Protein AF-A0A938E2X4-F1 (afdb_monomer)

Foldseek 3Di:
DDDDDDPPPDPDPPDDPPVDDQDQWQPDQDLVSLLVNQLVVLVSQQVVQFKKKKKAFPVLGWIKMWGGHPFGIKIFTAALQLCDDPCCVVNNFDPVLVVVLVVLVWDCADPVRNTGMDDDGSPDDSSSSSVSVSRSCNVCVRSVHGSVRITMDMDGCPDPPPPPRNDDDVPD

Structure (mmCIF, N/CA/C/O backbone):
data_AF-A0A938E2X4-F1
#
_entry.id   AF-A0A938E2X4-F1
#
loop_
_atom_site.group_PDB
_atom_site.id
_atom_site.type_symbol
_atom_site.label_atom_id
_atom_site.label_alt_id
_atom_site.label_comp_id
_atom_site.label_asym_id
_atom_site.label_entity_id
_atom_site.label_seq_id
_atom_site.pdbx_PDB_ins_code
_atom_site.Cartn_x
_atom_site.Cartn_y
_atom_site.Cartn_z
_atom_site.occupancy
_atom_site.B_iso_or_equiv
_atom_site.auth_seq_id
_atom_site.auth_comp_id
_atom_site.auth_asym_id
_atom_site.auth_atom_id
_atom_site.pdbx_PDB_model_num
ATOM 1 N N . MET A 1 1 ? -35.282 27.802 1.258 1.00 35.72 1 MET A N 1
ATOM 2 C CA . MET A 1 1 ? -35.746 26.692 0.404 1.00 35.72 1 MET A CA 1
ATOM 3 C C . MET A 1 1 ? -34.611 26.399 -0.555 1.00 35.72 1 MET A C 1
ATOM 5 O O . MET A 1 1 ? -34.224 27.346 -1.226 1.00 35.72 1 MET A O 1
ATOM 9 N N . SER A 1 2 ? -34.120 25.150 -0.527 1.00 33.16 2 SER A N 1
ATOM 10 C CA . SER A 1 2 ? -33.208 24.493 -1.493 1.00 33.16 2 SER A CA 1
ATOM 11 C C . SER A 1 2 ? -31.782 25.070 -1.567 1.00 33.16 2 SER A C 1
ATOM 13 O O . SER A 1 2 ? -31.631 26.272 -1.715 1.00 33.16 2 SER A O 1
ATOM 15 N N . ASP A 1 3 ? -30.668 24.345 -1.456 1.00 29.25 3 ASP A N 1
ATOM 16 C CA . ASP A 1 3 ? -30.334 22.919 -1.304 1.00 29.25 3 ASP A CA 1
ATOM 17 C C . ASP A 1 3 ? -28.928 22.841 -0.650 1.00 29.25 3 ASP A C 1
ATOM 19 O O . ASP A 1 3 ? -28.093 23.701 -0.950 1.00 29.25 3 ASP A O 1
ATOM 23 N N . PRO A 1 4 ? -28.625 21.859 0.220 1.00 41.84 4 PRO A N 1
ATOM 24 C CA . PRO A 1 4 ? -27.273 21.543 0.678 1.00 41.84 4 PRO A CA 1
ATOM 25 C C . PRO A 1 4 ? -26.740 20.294 -0.050 1.00 41.84 4 PRO A C 1
ATOM 27 O O . PRO A 1 4 ? -27.405 19.265 -0.067 1.00 41.84 4 PRO A O 1
ATOM 30 N N . GLY A 1 5 ? -25.528 20.343 -0.606 1.00 29.92 5 GLY A N 1
ATOM 31 C CA . GLY A 1 5 ? -24.852 19.135 -1.099 1.00 29.92 5 GLY A CA 1
ATOM 32 C C . GLY A 1 5 ? -24.126 19.331 -2.420 1.00 29.92 5 GLY A C 1
ATOM 33 O O . GLY A 1 5 ? -24.710 19.205 -3.488 1.00 29.92 5 GLY A O 1
ATOM 34 N N . GLY A 1 6 ? -22.826 19.593 -2.329 1.00 25.09 6 GLY A N 1
ATOM 35 C CA . GLY A 1 6 ? -21.878 19.390 -3.418 1.00 25.09 6 GLY A CA 1
ATOM 36 C C . GLY A 1 6 ? -20.801 18.429 -2.938 1.00 25.09 6 GLY A C 1
ATOM 37 O O . GLY A 1 6 ? -19.677 18.849 -2.696 1.00 25.09 6 GLY A O 1
ATOM 38 N N . MET A 1 7 ? -21.174 17.164 -2.716 1.00 28.56 7 MET A N 1
ATOM 39 C CA . MET A 1 7 ? -20.210 16.066 -2.688 1.00 28.56 7 MET A CA 1
ATOM 40 C C . MET A 1 7 ? -19.577 15.998 -4.076 1.00 28.56 7 MET A C 1
ATOM 42 O O . MET A 1 7 ? -20.284 15.786 -5.061 1.00 28.56 7 MET A O 1
ATOM 46 N N . LEU A 1 8 ? -18.259 16.145 -4.162 1.00 30.14 8 LEU A N 1
ATOM 47 C CA . LEU A 1 8 ? -17.512 15.649 -5.312 1.00 30.14 8 LEU A CA 1
ATOM 48 C C . LEU A 1 8 ? -17.382 14.128 -5.167 1.00 30.14 8 LEU A C 1
ATOM 50 O O . LEU A 1 8 ? -16.334 13.595 -4.831 1.00 30.14 8 LEU A O 1
ATOM 54 N N . THR A 1 9 ? -18.493 13.433 -5.397 1.00 36.03 9 THR A N 1
ATOM 55 C CA . THR A 1 9 ? -18.491 12.074 -5.936 1.00 36.03 9 THR A CA 1
ATOM 56 C C . THR A 1 9 ? -18.071 12.173 -7.397 1.00 36.03 9 THR A C 1
ATOM 58 O O . THR A 1 9 ? -18.764 12.836 -8.170 1.00 36.03 9 THR A O 1
ATOM 61 N N . GLY A 1 10 ? -16.978 11.521 -7.792 1.00 33.06 10 GLY A N 1
ATOM 62 C CA . GLY A 1 10 ? -16.695 11.319 -9.214 1.00 33.06 10 GLY A CA 1
ATOM 63 C C . GLY A 1 10 ? -15.244 11.495 -9.630 1.00 33.06 10 GLY A C 1
ATOM 64 O O . GLY A 1 10 ? -14.949 12.335 -10.472 1.00 33.06 10 GLY A O 1
ATOM 65 N N . MET A 1 11 ? -14.362 10.631 -9.139 1.00 32.00 11 MET A N 1
ATOM 66 C CA . MET A 1 11 ? -13.376 10.030 -10.034 1.00 32.00 11 MET A CA 1
ATOM 67 C C . MET A 1 11 ? -13.837 8.585 -10.209 1.00 32.00 11 MET A C 1
ATOM 69 O O . MET A 1 11 ? -13.447 7.677 -9.484 1.00 32.00 11 MET A O 1
ATOM 73 N N . GLY A 1 12 ? -14.857 8.429 -11.054 1.00 30.23 12 GLY A N 1
ATOM 74 C CA . GLY A 1 12 ? -15.460 7.136 -11.318 1.00 30.23 12 GLY A CA 1
ATOM 75 C C . GLY A 1 12 ? -14.438 6.246 -12.003 1.00 30.23 12 GLY A C 1
ATOM 76 O O . GLY A 1 12 ? -14.048 6.518 -13.134 1.00 30.23 12 GLY A O 1
ATOM 77 N N . CYS A 1 13 ? -14.061 5.156 -11.339 1.00 36.25 13 CYS A N 1
ATOM 78 C CA . CYS A 1 13 ? -13.645 3.935 -12.018 1.00 36.25 13 CYS A CA 1
ATOM 79 C C . CYS A 1 13 ? -14.889 3.365 -12.718 1.00 36.25 13 CYS A C 1
ATOM 81 O O . CYS A 1 13 ? -15.483 2.393 -12.265 1.00 36.25 13 CYS A O 1
ATOM 83 N N . THR A 1 14 ? -15.386 4.052 -13.742 1.00 35.50 14 THR A N 1
ATOM 84 C CA . THR A 1 14 ? -16.514 3.587 -14.547 1.00 35.50 14 THR A CA 1
ATOM 85 C C . THR A 1 14 ? -15.970 3.237 -15.919 1.00 35.50 14 THR A C 1
ATOM 87 O O . THR A 1 14 ? -15.563 4.128 -16.659 1.00 35.50 14 THR A O 1
ATOM 90 N N . ASP A 1 15 ? -15.977 1.937 -16.205 1.00 35.97 15 ASP A N 1
ATOM 91 C CA . ASP A 1 15 ? -15.778 1.314 -17.518 1.00 35.97 15 ASP A CA 1
ATOM 92 C C . ASP A 1 15 ? -14.349 1.293 -18.082 1.00 35.97 15 ASP A C 1
ATOM 94 O O . ASP A 1 15 ? -14.105 1.719 -19.208 1.00 35.97 15 ASP A O 1
ATOM 98 N N . PHE A 1 16 ? -13.416 0.687 -17.343 1.00 41.75 16 PHE A N 1
ATOM 99 C CA . PHE A 1 16 ? -12.222 0.100 -17.957 1.00 41.75 16 PHE A CA 1
ATOM 100 C C . PHE A 1 16 ? -12.228 -1.405 -17.698 1.00 41.75 16 PHE A C 1
ATOM 102 O O . PHE A 1 16 ? -12.001 -1.840 -16.570 1.00 41.75 16 PHE A O 1
ATOM 109 N N . ASP A 1 17 ? -12.543 -2.178 -18.744 1.00 40.59 17 ASP A N 1
ATOM 110 C CA . ASP A 1 17 ? -12.446 -3.641 -18.775 1.00 40.59 17 ASP A CA 1
ATOM 111 C C . ASP A 1 17 ? -11.001 -4.050 -18.455 1.00 40.59 17 ASP A C 1
ATOM 113 O O . ASP A 1 17 ? -10.135 -4.128 -19.325 1.00 40.59 17 ASP A O 1
ATOM 117 N N . CYS A 1 18 ? -10.721 -4.271 -17.175 1.00 44.19 18 CYS A N 1
ATOM 118 C CA . CYS A 1 18 ? -9.555 -5.023 -16.764 1.00 44.19 18 CYS A CA 1
ATOM 119 C C . CYS A 1 18 ? -9.933 -6.495 -16.956 1.00 44.19 18 CYS A C 1
ATOM 121 O O . CYS A 1 18 ? -10.737 -7.027 -16.194 1.00 44.19 18 CYS A O 1
ATOM 123 N N . ASP A 1 19 ? -9.363 -7.161 -17.964 1.00 50.78 19 ASP A N 1
ATOM 124 C CA . ASP A 1 19 ? -9.574 -8.599 -18.223 1.00 50.78 19 ASP A CA 1
ATOM 125 C C . ASP A 1 19 ? -9.050 -9.500 -17.076 1.00 50.78 19 ASP A C 1
ATOM 127 O O . ASP A 1 19 ? -9.117 -10.731 -17.139 1.00 50.78 19 ASP A O 1
ATOM 131 N N . ILE A 1 20 ? -8.514 -8.902 -16.008 1.00 52.78 20 ILE A N 1
ATOM 132 C CA . ILE A 1 20 ? -8.132 -9.593 -14.785 1.00 52.78 20 ILE A CA 1
ATOM 133 C C . ILE A 1 20 ? -9.323 -9.632 -13.827 1.00 52.78 20 ILE A C 1
ATOM 135 O O . ILE A 1 20 ? -9.732 -8.617 -13.264 1.00 52.78 20 ILE A O 1
ATOM 139 N N . GLU A 1 21 ? -9.812 -10.838 -13.546 1.00 57.53 21 GLU A N 1
ATOM 140 C CA . GLU A 1 21 ? -10.745 -11.072 -12.446 1.00 57.53 21 GLU A CA 1
ATOM 141 C C . GLU A 1 21 ? -10.044 -10.808 -11.099 1.00 57.53 21 GLU A C 1
ATOM 143 O O . GLU A 1 21 ? -9.368 -11.673 -10.531 1.00 57.53 21 GLU A O 1
ATOM 148 N N . PHE A 1 22 ? -10.190 -9.593 -10.571 1.00 60.72 22 PHE A N 1
ATOM 149 C CA . PHE A 1 22 ? -9.914 -9.312 -9.167 1.00 60.72 22 PHE A CA 1
ATOM 150 C C . PHE A 1 22 ? -11.167 -9.604 -8.336 1.00 60.72 22 PHE A C 1
ATOM 152 O O . PHE A 1 22 ? -12.276 -9.278 -8.765 1.00 60.72 22 PHE A O 1
ATOM 159 N N . PRO A 1 23 ? -11.031 -10.187 -7.131 1.00 60.09 23 PRO A N 1
ATOM 160 C CA . PRO A 1 23 ? -12.128 -10.133 -6.181 1.00 60.09 23 PRO A CA 1
ATOM 161 C C . PRO A 1 23 ? -12.469 -8.649 -5.947 1.00 60.09 23 PRO A C 1
ATOM 163 O O . PRO A 1 23 ? -11.555 -7.855 -5.721 1.00 60.09 23 PRO A O 1
ATOM 166 N N . PRO A 1 24 ? -13.752 -8.260 -6.014 1.00 58.97 24 PRO A N 1
ATOM 167 C CA . PRO A 1 24 ? -14.160 -6.854 -5.989 1.00 58.97 24 PRO A CA 1
ATOM 168 C C . PRO A 1 24 ? -13.935 -6.181 -4.627 1.00 58.97 24 PRO A C 1
ATOM 170 O O . PRO A 1 24 ? -14.240 -5.004 -4.466 1.00 58.97 24 PRO A O 1
ATOM 173 N N . THR A 1 25 ? -13.496 -6.932 -3.612 1.00 75.69 25 THR A N 1
ATOM 174 C CA . THR A 1 25 ? -13.373 -6.467 -2.228 1.00 75.69 25 THR A CA 1
ATOM 175 C C . THR A 1 25 ? -12.389 -7.355 -1.470 1.00 75.69 25 THR A C 1
ATOM 177 O O . THR A 1 25 ? -12.305 -8.557 -1.743 1.00 75.69 25 THR A O 1
ATOM 180 N N . LEU A 1 26 ? -11.673 -6.778 -0.503 1.00 87.88 26 LEU A N 1
ATOM 181 C CA . LEU A 1 26 ? -10.928 -7.552 0.488 1.00 87.88 26 LEU A CA 1
ATOM 182 C C . LEU A 1 26 ? -11.920 -8.240 1.429 1.00 87.88 26 LEU A C 1
ATOM 184 O O . LEU A 1 26 ? -12.903 -7.643 1.863 1.00 87.88 26 LEU A O 1
ATOM 188 N N . THR A 1 27 ? -11.677 -9.509 1.74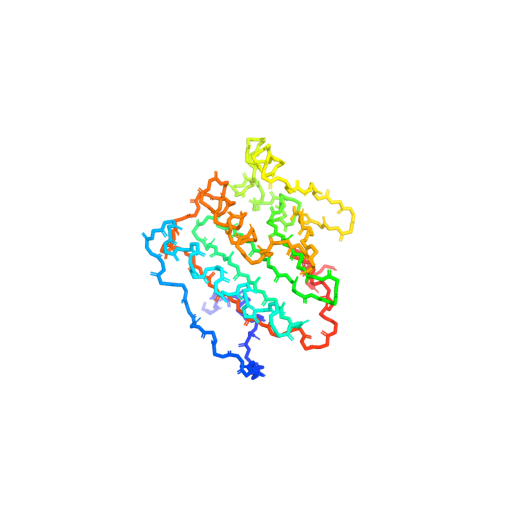1 1.00 92.06 27 THR A N 1
ATOM 189 C CA . THR A 1 27 ? -12.517 -10.286 2.673 1.00 92.06 27 THR A CA 1
ATOM 190 C C . THR A 1 27 ? -11.789 -10.642 3.962 1.00 92.06 27 THR A C 1
ATOM 192 O O . THR A 1 27 ? -12.340 -11.300 4.850 1.00 92.06 27 THR A O 1
ATOM 195 N N . ALA A 1 28 ? -10.540 -10.201 4.076 1.00 91.94 28 ALA A N 1
ATOM 196 C CA . ALA A 1 28 ? -9.673 -10.512 5.184 1.00 91.94 28 ALA A CA 1
ATOM 197 C C . ALA A 1 28 ? -10.211 -9.971 6.513 1.00 91.94 28 ALA A C 1
ATOM 199 O O . ALA A 1 28 ? -10.391 -8.775 6.709 1.00 91.94 28 ALA A O 1
ATOM 200 N N . THR A 1 29 ? -10.353 -10.862 7.493 1.00 93.56 29 THR A N 1
ATOM 201 C CA . THR A 1 29 ? -10.672 -10.499 8.885 1.00 93.56 29 THR A CA 1
ATOM 202 C C . THR A 1 29 ? -9.487 -10.709 9.829 1.00 93.56 29 THR A C 1
ATOM 204 O O . THR A 1 29 ? -9.637 -10.669 11.048 1.00 93.56 29 THR A O 1
ATOM 207 N N . SER A 1 30 ? -8.304 -11.022 9.292 1.00 95.06 30 SER A N 1
ATOM 208 C CA . SER A 1 30 ? -7.089 -11.263 10.072 1.00 95.06 30 SER A CA 1
ATOM 209 C C . SER A 1 30 ? -5.841 -10.809 9.311 1.00 95.06 30 SER A C 1
ATOM 211 O O . SER A 1 30 ? -5.869 -10.789 8.079 1.00 95.06 30 SER A O 1
ATOM 213 N N . PRO A 1 31 ? -4.724 -10.518 10.006 1.00 95.56 31 PRO A N 1
ATOM 214 C CA . PRO A 1 31 ? -3.478 -10.121 9.349 1.00 95.56 31 PRO A CA 1
ATOM 215 C C . PRO A 1 31 ? -2.950 -11.150 8.340 1.00 95.56 31 PRO A C 1
ATOM 217 O O . PRO A 1 31 ? -2.448 -10.773 7.287 1.00 95.56 31 PRO A O 1
ATOM 220 N N . LEU A 1 32 ? -3.082 -12.449 8.640 1.00 96.19 32 LEU A N 1
ATOM 221 C CA . LEU A 1 32 ? -2.622 -13.511 7.741 1.00 96.19 32 LEU A CA 1
ATOM 222 C C . LEU A 1 32 ? -3.491 -13.601 6.480 1.00 96.19 32 LEU A C 1
ATOM 224 O O . LEU A 1 32 ? -2.950 -13.686 5.384 1.00 96.19 32 LEU A O 1
ATOM 228 N N . ALA A 1 33 ? -4.817 -13.529 6.629 1.00 95.88 33 ALA A N 1
ATOM 229 C CA . ALA A 1 33 ? -5.724 -13.508 5.481 1.00 95.88 33 ALA A CA 1
ATOM 230 C C . ALA A 1 33 ? -5.473 -12.274 4.599 1.00 95.88 33 ALA A C 1
ATOM 232 O O . ALA A 1 33 ? -5.416 -12.391 3.379 1.00 95.88 33 ALA A O 1
ATOM 233 N N . LEU A 1 34 ? -5.233 -11.110 5.216 1.00 96.62 34 LEU A N 1
ATOM 234 C CA . LEU A 1 34 ? -4.923 -9.879 4.489 1.00 96.62 34 LEU A CA 1
ATOM 235 C C . LEU A 1 34 ? -3.612 -10.013 3.710 1.00 96.62 34 LEU A C 1
ATOM 237 O O . LEU A 1 34 ? -3.537 -9.614 2.553 1.00 96.62 34 LEU A O 1
ATOM 241 N N . PHE A 1 35 ? -2.591 -10.619 4.317 1.00 97.31 35 PHE A N 1
ATOM 242 C CA . PHE A 1 35 ? -1.337 -10.920 3.631 1.00 97.31 35 PHE A CA 1
ATOM 243 C C . PHE A 1 35 ? -1.546 -11.823 2.411 1.00 97.31 35 PHE A C 1
ATOM 245 O O . PHE A 1 35 ? -1.003 -11.539 1.345 1.00 97.31 35 PHE A O 1
ATOM 252 N N . GLU A 1 36 ? -2.327 -12.897 2.540 1.00 96.56 36 GLU A N 1
ATOM 253 C CA . GLU A 1 36 ? -2.595 -13.818 1.432 1.00 96.56 36 GLU A CA 1
ATOM 254 C C . GLU A 1 36 ? -3.365 -13.142 0.290 1.00 96.56 36 GLU A C 1
ATOM 256 O O . GLU A 1 36 ? -2.993 -13.310 -0.875 1.00 96.56 36 GLU A O 1
ATOM 261 N N . GLU A 1 37 ? -4.382 -12.338 0.615 1.00 95.88 37 GLU A N 1
ATOM 262 C CA . GLU A 1 37 ? -5.162 -11.581 -0.366 1.00 95.88 37 GLU A CA 1
ATOM 263 C C . GLU A 1 37 ? -4.306 -10.529 -1.083 1.00 95.88 37 GLU A C 1
ATOM 265 O O . GLU A 1 37 ? -4.256 -10.525 -2.317 1.00 95.88 37 GLU A O 1
ATOM 270 N N . LEU A 1 38 ? -3.570 -9.691 -0.341 1.00 95.75 38 LEU A N 1
ATOM 271 C CA . LEU A 1 38 ? -2.712 -8.655 -0.926 1.00 95.75 38 LEU A CA 1
ATOM 272 C C . LEU A 1 38 ? -1.558 -9.249 -1.731 1.00 95.75 38 LEU A C 1
ATOM 274 O O . LEU A 1 38 ? -1.227 -8.725 -2.791 1.00 95.75 38 LEU A O 1
ATOM 278 N N . ARG A 1 39 ? -0.984 -10.379 -1.301 1.00 95.94 39 ARG A N 1
ATOM 279 C CA . ARG A 1 39 ? -0.002 -11.108 -2.114 1.00 95.94 39 ARG A CA 1
ATOM 280 C C . ARG A 1 39 ? -0.609 -11.523 -3.449 1.00 95.94 39 ARG A C 1
ATOM 282 O O . ARG A 1 39 ? 0.014 -11.292 -4.479 1.00 95.94 39 ARG A O 1
ATOM 289 N N . GLY A 1 40 ? -1.822 -12.075 -3.444 1.00 92.88 40 GLY A N 1
ATOM 290 C CA . GLY A 1 40 ? -2.525 -12.448 -4.671 1.00 92.88 40 GLY A CA 1
ATOM 291 C C . GLY A 1 40 ? -2.833 -11.252 -5.580 1.00 92.88 40 GLY A C 1
ATOM 292 O O . GLY A 1 40 ? -2.730 -11.376 -6.798 1.00 92.88 40 GLY A O 1
ATOM 293 N N . VAL A 1 41 ? -3.181 -10.093 -5.010 1.00 92.31 41 VAL A N 1
ATOM 294 C CA . VAL A 1 41 ? -3.364 -8.842 -5.770 1.00 92.31 41 VAL A CA 1
ATOM 295 C C . VAL A 1 41 ? -2.059 -8.435 -6.445 1.00 92.31 41 VAL A C 1
ATOM 297 O O . VAL A 1 41 ? -2.036 -8.266 -7.661 1.00 92.31 41 VAL A O 1
ATOM 300 N N . VAL A 1 42 ? -0.964 -8.355 -5.685 1.00 92.50 42 VAL A N 1
ATOM 301 C CA . VAL A 1 42 ? 0.339 -7.953 -6.225 1.00 92.50 42 VAL A CA 1
ATOM 302 C C . VAL A 1 42 ? 0.837 -8.940 -7.284 1.00 92.50 42 VAL A C 1
ATOM 304 O O . VAL A 1 42 ? 1.333 -8.508 -8.319 1.00 92.50 42 VAL A O 1
ATOM 307 N N . GLU A 1 43 ? 0.676 -10.252 -7.075 1.00 91.69 43 GLU A N 1
ATOM 308 C CA . GLU A 1 43 ? 1.031 -11.280 -8.068 1.00 91.69 43 GLU A CA 1
ATOM 309 C C . GLU A 1 43 ? 0.292 -11.067 -9.396 1.00 91.69 43 GLU A C 1
ATOM 311 O O . GLU A 1 43 ? 0.911 -11.154 -10.456 1.00 91.69 43 GLU A O 1
ATOM 316 N N . ARG A 1 44 ? -1.008 -10.748 -9.352 1.00 88.88 44 ARG A N 1
ATOM 317 C CA . ARG A 1 44 ? -1.802 -10.470 -10.558 1.00 88.88 44 ARG A CA 1
ATOM 318 C C . ARG A 1 44 ? -1.388 -9.170 -11.243 1.00 88.88 44 ARG A C 1
ATOM 320 O O . ARG A 1 44 ? -1.223 -9.177 -12.458 1.00 88.88 44 ARG A O 1
ATOM 327 N N . CYS A 1 45 ? -1.173 -8.090 -10.489 1.00 88.81 45 CYS A N 1
ATOM 328 C CA . CYS A 1 45 ? -0.726 -6.819 -11.066 1.00 88.81 45 CYS A CA 1
ATOM 329 C C . CYS A 1 45 ? 0.653 -6.959 -11.730 1.00 88.81 45 CYS A C 1
ATOM 331 O O . CYS A 1 45 ? 0.838 -6.503 -12.854 1.00 88.81 45 CYS A O 1
ATOM 333 N N . LEU A 1 46 ? 1.598 -7.644 -11.074 1.00 88.00 46 LEU A N 1
ATOM 334 C CA . LEU A 1 46 ? 2.925 -7.920 -11.636 1.00 88.00 46 LEU A CA 1
ATOM 335 C C . LEU A 1 46 ? 2.855 -8.792 -12.893 1.00 88.00 46 LEU A C 1
ATOM 337 O O . LEU A 1 46 ? 3.595 -8.556 -13.840 1.00 88.00 46 LEU A O 1
ATOM 341 N N . ALA A 1 47 ? 1.974 -9.796 -12.915 1.00 87.00 47 ALA A N 1
ATOM 342 C CA . ALA A 1 47 ? 1.794 -10.650 -14.086 1.00 87.00 47 ALA A CA 1
ATOM 343 C C . ALA A 1 47 ? 1.182 -9.900 -15.282 1.00 87.00 47 ALA A C 1
ATOM 345 O O . ALA A 1 47 ? 1.419 -10.293 -16.423 1.00 87.00 47 ALA A O 1
ATOM 346 N N . HIS A 1 48 ? 0.401 -8.848 -15.025 1.00 85.00 48 HIS A N 1
ATOM 347 C CA . HIS A 1 48 ? -0.170 -8.001 -16.068 1.00 85.00 48 HIS A CA 1
ATOM 348 C C . HIS A 1 48 ? 0.831 -6.983 -16.623 1.00 85.00 48 HIS A C 1
ATOM 350 O O . HIS A 1 48 ? 0.865 -6.763 -17.828 1.00 85.00 48 HIS A O 1
ATOM 356 N N . GLY A 1 49 ? 1.647 -6.377 -15.754 1.00 83.69 49 GLY A N 1
ATOM 357 C CA . GLY A 1 49 ? 2.701 -5.430 -16.140 1.00 83.69 49 GLY A CA 1
ATOM 358 C C . GLY A 1 49 ? 2.251 -3.977 -16.338 1.00 83.69 49 GLY A C 1
ATOM 359 O O . GLY A 1 49 ? 3.097 -3.120 -16.543 1.00 83.69 49 GLY A O 1
ATOM 360 N N . ASP A 1 50 ? 0.950 -3.689 -16.246 1.00 78.19 50 ASP A N 1
ATOM 361 C CA . ASP A 1 50 ? 0.401 -2.332 -16.419 1.00 78.19 50 ASP A CA 1
ATOM 362 C C . ASP A 1 50 ? -0.854 -2.142 -15.551 1.00 78.19 50 ASP A C 1
ATOM 364 O O . ASP A 1 50 ? -1.998 -2.206 -16.006 1.00 78.19 50 ASP A O 1
ATOM 368 N N . CYS A 1 51 ? -0.648 -2.070 -14.238 1.00 83.50 51 CYS A N 1
ATOM 369 C CA . CYS A 1 51 ? -1.721 -2.048 -13.245 1.00 83.50 51 CYS A CA 1
ATOM 370 C C . CYS A 1 51 ? -1.327 -1.192 -12.048 1.00 83.50 51 CYS A C 1
ATOM 372 O O . CYS A 1 51 ? -0.183 -1.230 -11.594 1.00 83.50 51 CYS A O 1
ATOM 374 N N . PHE A 1 52 ? -2.308 -0.518 -11.455 1.00 88.81 52 PHE A N 1
ATOM 375 C CA . PHE A 1 52 ? -2.166 0.042 -10.120 1.00 88.81 52 PHE A CA 1
ATOM 376 C C . PHE A 1 52 ? -3.280 -0.440 -9.199 1.00 88.81 52 PHE A C 1
ATOM 378 O O . PHE A 1 52 ? -4.380 -0.782 -9.632 1.00 88.81 52 PHE A O 1
ATOM 385 N N . PHE A 1 53 ? -2.984 -0.481 -7.908 1.00 91.81 53 PHE A N 1
ATOM 386 C CA . PHE A 1 53 ? -3.958 -0.783 -6.873 1.00 91.81 53 PHE A CA 1
ATOM 387 C C . PHE A 1 53 ? -3.809 0.187 -5.708 1.00 91.81 53 PHE A C 1
ATOM 389 O O . PHE A 1 53 ? -2.705 0.636 -5.400 1.00 91.81 53 PHE A O 1
ATOM 396 N N . ILE A 1 54 ? -4.917 0.471 -5.039 1.00 93.00 54 ILE A N 1
ATOM 397 C CA . ILE A 1 54 ? -4.988 1.293 -3.837 1.00 93.00 54 ILE A CA 1
ATOM 398 C C . ILE A 1 54 ? -5.688 0.460 -2.771 1.00 93.00 54 ILE A C 1
ATOM 400 O O . ILE A 1 54 ? -6.728 -0.140 -3.031 1.00 93.00 54 ILE A O 1
ATOM 404 N N . VAL A 1 55 ? -5.097 0.413 -1.582 1.00 94.62 55 VAL A N 1
ATOM 405 C CA . VAL A 1 55 ? -5.734 -0.126 -0.383 1.00 94.62 55 VAL A CA 1
ATOM 406 C C . VAL A 1 55 ? -5.904 1.023 0.586 1.00 94.62 55 VAL A C 1
ATOM 408 O O . VAL A 1 55 ? -4.914 1.606 1.041 1.00 94.62 55 VAL A O 1
ATOM 411 N N . GLU A 1 56 ? -7.147 1.356 0.892 1.00 92.62 56 GLU A N 1
ATOM 412 C CA . GLU A 1 56 ? -7.481 2.509 1.716 1.00 92.62 56 GLU A CA 1
ATOM 413 C C . GLU A 1 56 ? -8.398 2.143 2.872 1.00 92.62 56 GLU A C 1
ATOM 415 O O . GLU A 1 56 ? -9.042 1.101 2.878 1.00 92.62 56 GLU A O 1
ATOM 420 N N . SER A 1 57 ? -8.412 3.010 3.878 1.00 90.56 57 SER A N 1
ATOM 421 C CA . SER A 1 57 ? -9.377 2.966 4.963 1.00 90.56 57 SER A CA 1
ATOM 422 C C . SER A 1 57 ? -9.954 4.354 5.161 1.00 90.56 57 SER A C 1
ATOM 424 O O . SER A 1 57 ? -9.241 5.280 5.573 1.00 90.56 57 SER A O 1
ATOM 426 N N . GLU A 1 58 ? -11.254 4.491 4.910 1.00 87.19 58 GLU A N 1
ATOM 427 C CA . GLU A 1 58 ? -11.984 5.730 5.180 1.00 87.19 58 GLU A CA 1
ATOM 428 C C . GLU A 1 58 ? -12.022 6.048 6.682 1.00 87.19 58 GLU A C 1
ATOM 430 O O . GLU A 1 58 ? -12.008 7.214 7.060 1.00 87.19 58 GLU A O 1
ATOM 435 N N . VAL A 1 59 ? -11.997 5.027 7.550 1.00 87.00 59 VAL A N 1
ATOM 436 C CA . VAL A 1 59 ? -12.083 5.184 9.014 1.00 87.00 59 VAL A CA 1
ATOM 437 C C . VAL A 1 59 ? -10.889 5.952 9.577 1.00 87.00 59 VAL A C 1
ATOM 439 O O . VAL A 1 59 ? -11.048 6.806 10.451 1.00 87.00 59 VAL A O 1
ATOM 442 N N . VAL A 1 60 ? -9.683 5.651 9.089 1.00 86.69 60 VAL A N 1
ATOM 443 C CA . VAL A 1 60 ? -8.446 6.310 9.542 1.00 86.69 60 VAL A CA 1
ATOM 444 C C . VAL A 1 60 ? -7.915 7.347 8.549 1.00 86.69 60 VAL A C 1
ATOM 446 O O . VAL A 1 60 ? -6.907 7.992 8.842 1.00 86.69 60 VAL A O 1
ATOM 449 N N . HIS A 1 61 ? -8.579 7.522 7.400 1.00 86.75 61 HIS A N 1
ATOM 450 C CA . HIS A 1 61 ? -8.174 8.394 6.292 1.00 86.75 61 HIS A CA 1
ATOM 451 C C . HIS A 1 61 ? -6.730 8.136 5.825 1.00 86.75 61 HIS A C 1
ATOM 453 O O . HIS A 1 61 ? -5.892 9.040 5.742 1.00 86.75 61 HIS A O 1
ATOM 459 N N . ARG A 1 62 ? -6.414 6.865 5.547 1.00 89.38 62 ARG A N 1
ATOM 460 C CA . ARG A 1 62 ? -5.082 6.415 5.109 1.00 89.38 62 ARG A CA 1
ATOM 461 C C . ARG A 1 62 ? -5.174 5.516 3.898 1.00 89.38 62 ARG A C 1
ATOM 463 O O . ARG A 1 62 ? -6.125 4.757 3.767 1.00 89.38 62 ARG A O 1
ATOM 470 N N . TYR A 1 63 ? -4.112 5.526 3.102 1.00 92.81 63 TYR A N 1
ATOM 471 C CA . TYR A 1 63 ? -3.943 4.576 2.017 1.00 92.81 63 TYR A CA 1
ATOM 472 C C . TYR A 1 63 ? -2.492 4.122 1.870 1.00 92.81 63 TYR A C 1
ATOM 474 O O . TYR A 1 63 ? -1.534 4.792 2.291 1.00 92.81 63 TYR A O 1
ATOM 482 N N . VAL A 1 64 ? -2.362 2.969 1.229 1.00 95.81 64 VAL A N 1
ATOM 483 C CA . VAL A 1 64 ? -1.169 2.522 0.520 1.00 95.81 64 VAL A CA 1
ATOM 484 C C . VAL A 1 64 ? -1.563 2.230 -0.922 1.00 95.81 64 VAL A C 1
ATOM 486 O O . VAL A 1 64 ? -2.705 1.874 -1.195 1.00 95.81 64 VAL A O 1
ATOM 489 N N . GLN A 1 65 ? -0.629 2.363 -1.849 1.00 94.56 65 GLN A N 1
ATOM 490 C CA . GLN A 1 65 ? -0.863 2.005 -3.242 1.00 94.56 65 GLN A CA 1
ATOM 491 C C . GLN A 1 65 ? 0.350 1.302 -3.832 1.00 94.56 65 GLN A C 1
ATOM 493 O O . GLN A 1 65 ? 1.463 1.427 -3.317 1.00 94.56 65 GLN A O 1
ATOM 498 N N . GLY A 1 66 ? 0.127 0.551 -4.901 1.00 94.00 66 GLY A N 1
ATOM 499 C CA . GLY A 1 66 ? 1.182 -0.028 -5.714 1.00 94.00 66 GLY A CA 1
ATOM 500 C C . GLY A 1 66 ? 0.939 0.269 -7.182 1.00 94.00 66 GLY A C 1
ATOM 501 O O . GLY A 1 66 ? -0.176 0.095 -7.665 1.00 94.00 66 GLY A O 1
ATOM 502 N N . LEU A 1 67 ? 1.986 0.699 -7.874 1.00 91.19 67 LEU A N 1
ATOM 503 C CA . LEU A 1 67 ? 2.033 0.887 -9.316 1.00 91.19 67 LEU A CA 1
ATOM 504 C C . LEU A 1 67 ? 3.017 -0.127 -9.895 1.00 91.19 67 LEU A C 1
ATOM 506 O O . LEU A 1 67 ? 4.166 -0.183 -9.457 1.00 91.19 67 LEU A O 1
ATOM 510 N N . VAL A 1 68 ? 2.556 -0.925 -10.850 1.00 88.25 68 VAL A N 1
ATOM 511 C CA . VAL A 1 68 ? 3.409 -1.803 -11.649 1.00 88.25 68 VAL A CA 1
ATOM 512 C C . VAL A 1 68 ? 3.744 -1.090 -12.950 1.00 88.25 68 VAL A C 1
ATOM 514 O O . VAL A 1 68 ? 2.839 -0.607 -13.627 1.00 88.25 68 VAL A O 1
ATOM 517 N N . ASP A 1 69 ? 5.030 -1.043 -13.274 1.00 80.19 69 ASP A N 1
ATOM 518 C CA . ASP A 1 69 ? 5.563 -0.550 -14.541 1.00 80.19 69 ASP A CA 1
ATOM 519 C C . ASP A 1 69 ? 6.666 -1.490 -15.068 1.00 80.19 69 ASP A C 1
ATOM 521 O O . ASP A 1 69 ? 6.948 -2.539 -14.479 1.00 80.19 69 ASP A O 1
ATOM 525 N N . ASP A 1 70 ? 7.292 -1.119 -16.189 1.00 76.00 70 ASP A N 1
ATOM 526 C CA . ASP A 1 70 ? 8.364 -1.898 -16.827 1.00 76.00 70 ASP A CA 1
ATOM 527 C C . ASP A 1 70 ? 9.583 -2.135 -15.910 1.00 76.00 70 ASP A C 1
ATOM 529 O O . ASP A 1 70 ? 10.319 -3.107 -16.103 1.00 76.00 70 ASP A O 1
ATOM 533 N N . ASP A 1 71 ? 9.809 -1.267 -14.918 1.00 76.94 71 ASP A N 1
ATOM 534 C CA . ASP A 1 71 ? 10.946 -1.339 -13.996 1.00 76.94 71 ASP A CA 1
ATOM 535 C C . ASP A 1 71 ? 10.622 -2.170 -12.733 1.00 76.94 71 ASP A C 1
ATOM 537 O O . ASP A 1 71 ? 11.527 -2.577 -11.992 1.00 76.94 71 ASP A O 1
ATOM 541 N N . GLY A 1 72 ? 9.344 -2.485 -12.491 1.00 86.12 72 GLY A N 1
ATOM 542 C CA . GLY A 1 72 ? 8.892 -3.387 -11.435 1.00 86.12 72 GLY A CA 1
ATOM 543 C C . GLY A 1 72 ? 7.679 -2.862 -10.678 1.00 86.12 72 GLY A C 1
ATOM 544 O O . GLY A 1 72 ? 6.625 -2.618 -11.254 1.00 86.12 72 GLY A O 1
ATOM 545 N N . LEU A 1 73 ? 7.791 -2.776 -9.349 1.00 92.25 73 LEU A N 1
ATOM 546 C CA . LEU A 1 73 ? 6.709 -2.331 -8.472 1.00 92.25 73 LEU A CA 1
ATOM 547 C C . LEU A 1 73 ? 7.149 -1.150 -7.617 1.00 92.25 73 LEU A C 1
ATOM 549 O O . LEU A 1 73 ? 8.068 -1.253 -6.802 1.00 92.25 73 LEU A O 1
ATOM 553 N N . VAL A 1 74 ? 6.423 -0.047 -7.742 1.00 93.75 74 VAL A N 1
ATOM 554 C CA . VAL A 1 74 ? 6.540 1.110 -6.861 1.00 93.75 74 VAL A CA 1
ATOM 555 C C . VAL A 1 74 ? 5.407 1.067 -5.855 1.00 93.75 74 VAL A C 1
ATOM 557 O O . VAL A 1 74 ? 4.238 1.154 -6.211 1.00 93.75 74 VAL A O 1
ATOM 560 N N . LEU A 1 75 ? 5.754 0.934 -4.582 1.00 96.12 75 LEU A N 1
ATOM 561 C CA . LEU A 1 75 ? 4.815 1.088 -3.485 1.00 96.12 75 LEU A CA 1
ATOM 562 C C . LEU A 1 75 ? 4.837 2.527 -2.997 1.00 96.12 75 LEU A C 1
ATOM 564 O O . LEU A 1 75 ? 5.909 3.121 -2.860 1.00 96.12 75 LEU A O 1
ATOM 568 N N . GLU A 1 76 ? 3.672 3.041 -2.628 1.00 96.44 76 GLU A N 1
ATOM 569 C CA . GLU A 1 76 ? 3.533 4.312 -1.933 1.00 96.44 76 GLU A CA 1
ATOM 570 C C . GLU A 1 76 ? 2.659 4.186 -0.681 1.00 96.44 76 GLU A C 1
ATOM 572 O O . GLU A 1 76 ? 1.745 3.367 -0.597 1.00 96.44 76 GLU A O 1
ATOM 577 N N . SER A 1 77 ? 2.946 5.027 0.305 1.00 96.38 77 SER A N 1
ATOM 578 C CA . SER A 1 77 ? 2.142 5.235 1.501 1.00 96.38 77 SER A CA 1
ATOM 579 C C . SER A 1 77 ? 1.958 6.730 1.708 1.00 96.38 77 SER A C 1
ATOM 581 O O . SER A 1 77 ? 2.902 7.510 1.555 1.00 96.38 77 SER A O 1
ATOM 583 N N . VAL A 1 78 ? 0.755 7.123 2.120 1.00 92.12 78 VAL A N 1
ATOM 584 C CA . VAL A 1 78 ? 0.392 8.527 2.334 1.00 92.12 78 VAL A CA 1
ATOM 585 C C . VAL A 1 78 ? 1.429 9.299 3.164 1.00 92.12 78 VAL A C 1
ATOM 587 O O . VAL A 1 78 ? 1.983 8.782 4.138 1.00 92.12 78 VAL A O 1
ATOM 590 N N . SER A 1 79 ? 1.680 10.559 2.799 1.00 90.62 79 SER A N 1
ATOM 591 C CA . SER A 1 79 ? 2.474 11.499 3.596 1.00 90.62 79 SER A CA 1
ATOM 592 C C . SER A 1 79 ? 1.620 12.631 4.171 1.00 90.62 79 SER A C 1
ATOM 594 O O . SER A 1 79 ? 0.542 12.944 3.670 1.00 90.62 79 SER A O 1
ATOM 596 N N . ASN A 1 80 ? 2.131 13.309 5.202 1.00 87.50 80 ASN A N 1
ATOM 597 C CA . ASN A 1 80 ? 1.467 14.497 5.757 1.00 87.50 80 ASN A CA 1
ATOM 598 C C . ASN A 1 80 ? 1.429 15.656 4.760 1.00 87.50 80 ASN A C 1
ATOM 600 O O . ASN A 1 80 ? 0.536 16.490 4.834 1.00 87.50 80 ASN A O 1
ATOM 604 N N . THR A 1 81 ? 2.390 15.707 3.837 1.00 82.25 81 THR A N 1
ATOM 605 C CA . THR A 1 81 ? 2.424 16.720 2.783 1.00 82.25 81 THR A CA 1
ATOM 606 C C . THR A 1 81 ? 1.258 16.522 1.816 1.00 82.25 81 THR A C 1
ATOM 608 O O . THR A 1 81 ? 0.585 17.492 1.479 1.00 82.25 81 THR A O 1
ATOM 611 N N . SER A 1 82 ? 0.978 15.272 1.435 1.00 78.19 82 SER A N 1
ATOM 612 C CA . SER A 1 82 ? -0.098 14.913 0.500 1.00 78.19 82 SER A CA 1
ATOM 613 C C . SER A 1 82 ? -1.504 15.062 1.093 1.00 78.19 82 SER A C 1
ATOM 615 O O . SER A 1 82 ? -2.461 15.259 0.356 1.00 78.19 82 SER A O 1
ATOM 617 N N . LEU A 1 83 ? -1.656 14.987 2.420 1.00 73.38 83 LEU A N 1
ATOM 618 C CA . LEU A 1 83 ? -2.959 15.143 3.085 1.00 73.38 83 LEU A CA 1
ATOM 619 C C . LEU A 1 83 ? -3.447 16.604 3.125 1.00 73.38 83 LEU A C 1
ATOM 621 O O . LEU A 1 83 ? -4.626 16.857 3.355 1.00 73.38 83 LEU A O 1
ATOM 625 N N . GLY A 1 84 ? -2.566 17.584 2.904 1.00 75.31 84 GLY A N 1
ATOM 626 C CA . GLY A 1 84 ? -2.886 18.997 3.108 1.00 75.31 84 GLY A CA 1
ATOM 627 C C . GLY A 1 84 ? -3.011 19.367 4.595 1.00 75.31 84 GLY A C 1
ATOM 628 O O . GLY A 1 84 ? -3.169 18.516 5.466 1.00 75.31 84 GLY A O 1
ATOM 629 N N . ASN A 1 85 ? -2.912 20.659 4.919 1.00 76.88 85 ASN A N 1
ATOM 630 C CA . ASN A 1 85 ? -2.700 21.115 6.304 1.00 76.88 85 ASN A CA 1
ATOM 631 C C . ASN A 1 85 ? -3.812 20.727 7.296 1.00 76.88 85 ASN A C 1
ATOM 633 O O . ASN A 1 85 ? -3.516 20.405 8.446 1.00 76.88 85 ASN A O 1
ATOM 637 N N . GLU A 1 86 ? -5.077 20.786 6.877 1.00 80.75 86 GLU A N 1
ATOM 638 C CA . GLU A 1 86 ? -6.218 20.499 7.756 1.00 80.75 86 GLU A CA 1
ATOM 639 C C . GLU A 1 86 ? -6.285 19.004 8.083 1.00 80.75 86 GLU A C 1
ATOM 641 O O . GLU A 1 86 ? -6.205 18.625 9.251 1.00 80.75 86 GLU A O 1
ATOM 646 N N . CYS A 1 87 ? -6.289 18.147 7.058 1.00 78.81 87 CYS A N 1
ATOM 647 C CA . CYS A 1 87 ? -6.310 16.697 7.241 1.00 78.81 87 CYS A CA 1
ATOM 648 C C . CYS A 1 87 ? -5.023 16.184 7.911 1.00 78.81 87 CYS A C 1
ATOM 650 O O . CYS A 1 87 ? -5.086 15.323 8.781 1.00 78.81 87 CYS A O 1
ATOM 652 N N . ALA A 1 88 ? -3.852 16.755 7.608 1.00 83.25 88 ALA A N 1
ATOM 653 C CA . ALA A 1 88 ? -2.599 16.377 8.263 1.00 83.25 88 ALA A CA 1
ATOM 654 C C . ALA A 1 88 ? -2.546 16.747 9.753 1.00 83.25 88 ALA A C 1
ATOM 656 O O . ALA A 1 88 ? -1.777 16.146 10.501 1.00 83.25 88 ALA A O 1
ATOM 657 N N . THR A 1 89 ? -3.330 17.725 10.208 1.00 83.81 89 THR A N 1
ATOM 658 C CA . THR A 1 89 ? -3.376 18.070 11.636 1.00 83.81 89 THR A CA 1
ATOM 659 C C . THR A 1 89 ? -4.125 17.005 12.437 1.00 83.81 89 THR A C 1
ATOM 661 O O . THR A 1 89 ? -3.716 16.675 13.549 1.00 83.81 89 THR A O 1
ATOM 664 N N . GLU A 1 90 ? -5.198 16.455 11.872 1.00 84.56 90 GLU A N 1
ATOM 665 C CA . GLU A 1 90 ? -6.076 15.489 12.540 1.00 84.56 90 GLU A CA 1
ATOM 666 C C . GLU A 1 90 ? -5.664 14.034 12.275 1.00 84.56 90 GLU A C 1
ATOM 668 O O . GLU A 1 90 ? -5.587 13.214 13.188 1.00 84.56 90 GLU A O 1
ATOM 673 N N . HIS A 1 91 ? -5.313 13.743 11.026 1.00 83.50 91 HIS A N 1
ATOM 674 C CA . HIS A 1 91 ? -4.995 12.417 10.509 1.00 83.50 91 HIS A CA 1
ATOM 675 C C . HIS A 1 91 ? -3.547 12.336 10.014 1.00 83.50 91 HIS A C 1
ATOM 677 O O . HIS A 1 91 ? -3.213 11.484 9.203 1.00 83.50 91 HIS A O 1
ATOM 683 N N . GLY A 1 92 ? -2.643 13.216 10.450 1.00 87.50 92 GLY A N 1
ATOM 684 C CA . GLY A 1 92 ? -1.225 13.157 10.079 1.00 87.50 92 GLY A CA 1
ATOM 685 C C . GLY A 1 92 ? -0.486 11.989 10.726 1.00 87.50 92 GLY A C 1
ATOM 686 O O . GLY A 1 92 ? -0.824 11.522 11.809 1.00 87.50 92 GLY A O 1
ATOM 687 N N . LEU A 1 93 ? 0.513 11.437 10.042 1.00 92.12 93 LEU A N 1
ATOM 688 C CA . LEU A 1 93 ? 1.462 10.475 10.597 1.00 92.12 93 LEU A CA 1
ATOM 689 C C . LEU A 1 93 ? 2.258 11.150 11.709 1.00 92.12 93 LEU A C 1
ATOM 691 O O . LEU A 1 93 ? 2.903 12.184 11.486 1.00 92.12 93 LEU A O 1
ATOM 695 N N . SER A 1 94 ? 2.269 10.530 12.885 1.00 94.44 94 SER A N 1
ATOM 696 C CA . SER A 1 94 ? 3.115 10.975 13.986 1.00 94.44 94 SER A CA 1
ATOM 697 C C . SER A 1 94 ? 4.602 10.774 13.661 1.00 94.44 94 SER A C 1
ATOM 699 O O . SER A 1 94 ? 4.985 10.024 12.760 1.00 94.44 94 SER A O 1
ATOM 701 N N . ALA A 1 95 ? 5.484 11.395 14.448 1.00 95.31 95 ALA A N 1
ATOM 702 C CA . ALA A 1 95 ? 6.924 11.155 14.336 1.00 95.31 95 ALA A CA 1
ATOM 703 C C . ALA A 1 95 ? 7.316 9.692 14.636 1.00 95.31 95 ALA A C 1
ATOM 705 O O . ALA A 1 95 ? 8.404 9.249 14.273 1.00 95.31 95 ALA A O 1
ATOM 706 N N . GLU A 1 96 ? 6.480 8.936 15.350 1.00 97.12 96 GLU A N 1
ATOM 707 C CA . GLU A 1 96 ? 6.688 7.503 15.558 1.00 97.12 96 GLU A CA 1
ATOM 708 C C . GLU A 1 96 ? 6.321 6.684 14.327 1.00 97.12 96 GLU A C 1
ATOM 710 O O . GLU A 1 96 ? 7.118 5.841 13.914 1.00 97.12 96 GLU A O 1
ATOM 715 N N . ASP A 1 97 ? 5.190 7.004 13.705 1.00 96.88 97 ASP A N 1
ATOM 716 C CA . ASP A 1 97 ? 4.703 6.351 12.489 1.00 96.88 97 ASP A CA 1
ATOM 717 C C . ASP A 1 97 ? 5.712 6.522 11.347 1.00 96.88 97 ASP A C 1
ATOM 719 O O . ASP A 1 97 ? 6.131 5.551 10.721 1.00 96.88 97 ASP A O 1
ATOM 723 N N . GLN A 1 98 ? 6.229 7.739 11.163 1.00 96.88 98 GLN A N 1
ATOM 724 C CA . GLN A 1 98 ? 7.271 8.034 10.171 1.00 96.88 98 GLN A CA 1
ATOM 725 C C . GLN A 1 98 ? 8.575 7.263 10.436 1.00 96.88 98 GLN A C 1
ATOM 727 O O . GLN A 1 98 ? 9.197 6.727 9.518 1.00 96.88 98 GLN A O 1
ATOM 732 N N . ARG A 1 99 ? 8.989 7.139 11.707 1.00 97.88 99 ARG A N 1
ATOM 733 C CA . ARG A 1 99 ? 10.137 6.289 12.077 1.00 97.88 99 ARG A CA 1
ATOM 734 C C . ARG A 1 99 ? 9.852 4.814 11.818 1.00 97.88 99 ARG A C 1
ATOM 736 O O . ARG A 1 99 ? 10.791 4.062 11.567 1.00 97.88 99 ARG A O 1
ATOM 743 N N . HIS A 1 100 ? 8.600 4.381 11.938 1.00 98.12 100 HIS A N 1
ATOM 744 C CA . HIS A 1 100 ? 8.218 3.009 11.647 1.00 98.12 100 HIS A CA 1
ATOM 745 C C . HIS A 1 100 ? 8.285 2.726 10.144 1.00 98.12 100 HIS A C 1
ATOM 747 O O . HIS A 1 100 ? 8.934 1.757 9.757 1.00 98.12 100 HIS A O 1
ATOM 753 N N . LEU A 1 101 ? 7.756 3.619 9.305 1.00 98.06 101 LEU A N 1
ATOM 754 C CA . LEU A 1 101 ? 7.900 3.536 7.849 1.00 98.06 101 LEU A CA 1
ATOM 755 C C . LEU A 1 101 ? 9.375 3.421 7.438 1.00 98.06 101 LEU A C 1
ATOM 757 O O . LEU A 1 101 ? 9.749 2.496 6.719 1.00 98.06 101 LEU A O 1
ATOM 761 N N . ALA A 1 102 ? 10.252 4.259 7.994 1.00 97.62 102 ALA A N 1
ATOM 762 C CA . ALA A 1 102 ? 11.687 4.161 7.722 1.00 97.62 102 ALA A CA 1
ATOM 763 C C . ALA A 1 102 ? 12.285 2.786 8.100 1.00 97.62 102 ALA A C 1
ATOM 765 O O . ALA A 1 102 ? 13.111 2.247 7.366 1.00 97.62 102 ALA A O 1
ATOM 766 N N . ARG A 1 103 ? 11.855 2.170 9.215 1.00 97.44 103 ARG A N 1
ATOM 767 C CA . ARG A 1 103 ? 12.300 0.813 9.610 1.00 97.44 103 ARG A CA 1
ATOM 768 C C . ARG A 1 103 ? 11.776 -0.284 8.688 1.00 97.44 103 ARG A C 1
ATOM 770 O O . ARG A 1 103 ? 12.455 -1.290 8.510 1.00 97.44 103 ARG A O 1
ATOM 777 N N . LEU A 1 104 ? 10.590 -0.093 8.117 1.00 96.44 104 LEU A N 1
ATOM 778 C CA . LEU A 1 104 ? 10.021 -0.968 7.092 1.00 96.44 104 LEU A CA 1
ATOM 779 C C . LEU A 1 104 ? 10.673 -0.753 5.714 1.00 96.44 104 LEU A C 1
ATOM 781 O O . LEU A 1 104 ? 10.299 -1.426 4.759 1.00 96.44 104 LEU A O 1
ATOM 785 N N . GLY A 1 105 ? 11.658 0.144 5.600 1.00 96.44 105 GLY A N 1
ATOM 786 C CA . GLY A 1 105 ? 12.422 0.380 4.376 1.00 96.44 105 GLY A CA 1
ATOM 787 C C . GLY A 1 105 ? 11.769 1.357 3.401 1.00 96.44 105 GLY A C 1
ATOM 788 O O . GLY A 1 105 ? 12.190 1.412 2.249 1.00 96.44 105 GLY A O 1
ATOM 789 N N . TRP A 1 106 ? 10.756 2.111 3.833 1.00 97.69 106 TRP A N 1
ATOM 790 C CA . TRP A 1 106 ? 10.199 3.203 3.038 1.00 97.69 106 TRP A CA 1
ATOM 791 C C . TRP A 1 106 ? 11.176 4.381 2.985 1.00 97.69 106 TRP A C 1
ATOM 793 O O . TRP A 1 106 ? 11.730 4.791 4.011 1.00 97.69 106 TRP A O 1
ATOM 803 N N . ALA A 1 107 ? 11.352 4.953 1.798 1.00 97.12 107 ALA A N 1
ATOM 804 C CA . ALA A 1 107 ? 12.017 6.230 1.616 1.00 97.12 107 ALA A CA 1
ATOM 805 C C . ALA A 1 107 ? 11.054 7.377 1.978 1.00 97.12 107 ALA A C 1
ATOM 807 O O . ALA A 1 107 ? 9.850 7.274 1.713 1.00 97.12 107 ALA A O 1
ATOM 808 N N . PRO A 1 108 ? 11.553 8.457 2.604 1.00 96.25 108 PRO A N 1
ATOM 809 C CA . PRO A 1 108 ? 10.729 9.616 2.913 1.00 96.25 108 PRO A CA 1
ATOM 810 C C . PRO A 1 108 ? 10.301 10.347 1.630 1.00 96.25 108 PRO A C 1
ATOM 812 O O . PRO A 1 108 ? 11.007 10.249 0.625 1.00 96.25 108 PRO A O 1
ATOM 815 N N . PRO A 1 109 ? 9.207 11.126 1.680 1.00 93.25 109 PRO A N 1
ATOM 816 C CA . PRO A 1 109 ? 8.799 11.981 0.573 1.00 93.25 109 PRO A CA 1
ATOM 817 C C . PRO A 1 109 ? 9.908 12.923 0.092 1.00 93.25 109 PRO A C 1
ATOM 819 O O . PRO A 1 109 ? 10.656 13.477 0.904 1.00 93.25 109 PRO A O 1
ATOM 822 N N . ASP A 1 110 ? 9.962 13.156 -1.217 1.00 90.12 110 ASP A N 1
ATOM 823 C CA . ASP A 1 110 ? 10.833 14.137 -1.866 1.00 90.12 110 ASP A CA 1
ATOM 824 C C . ASP A 1 110 ? 10.080 14.926 -2.960 1.00 90.12 110 ASP A C 1
ATOM 826 O O . ASP A 1 110 ? 8.869 14.794 -3.125 1.00 90.12 110 ASP A O 1
ATOM 830 N N . GLU A 1 111 ? 10.782 15.792 -3.699 1.00 85.38 111 GLU A N 1
ATOM 831 C CA . GLU A 1 111 ? 10.173 16.619 -4.756 1.00 85.38 111 GLU A CA 1
ATOM 832 C C . GLU A 1 111 ? 9.552 15.800 -5.901 1.00 85.38 111 GLU A C 1
ATOM 834 O O . GLU A 1 111 ? 8.677 16.298 -6.607 1.00 85.38 111 GLU A O 1
ATOM 839 N N . ARG A 1 112 ? 10.002 14.557 -6.110 1.00 86.31 112 ARG A N 1
ATOM 840 C CA . ARG A 1 112 ? 9.522 13.670 -7.180 1.00 86.31 112 ARG A CA 1
ATOM 841 C C . ARG A 1 112 ? 8.443 12.715 -6.686 1.00 86.31 112 ARG A C 1
ATOM 843 O O . ARG A 1 112 ? 7.576 12.331 -7.468 1.00 86.31 112 ARG A O 1
ATOM 850 N N . ASN A 1 113 ? 8.508 12.337 -5.414 1.00 86.94 113 ASN A N 1
ATOM 851 C CA . ASN A 1 113 ? 7.608 11.393 -4.773 1.00 86.94 113 ASN A CA 1
ATOM 852 C C . ASN A 1 113 ? 7.010 12.064 -3.528 1.00 86.94 113 ASN A C 1
ATOM 854 O O . ASN A 1 113 ? 7.625 12.041 -2.461 1.00 86.94 113 ASN A O 1
ATOM 858 N N . PRO A 1 114 ? 5.818 12.680 -3.636 1.00 90.12 114 PRO A N 1
ATOM 859 C CA . PRO A 1 114 ? 5.205 13.402 -2.520 1.00 90.12 114 PRO A CA 1
ATOM 860 C C . PRO A 1 114 ? 4.759 12.473 -1.377 1.00 90.12 114 PRO A C 1
ATOM 862 O O . PRO A 1 114 ? 4.476 12.939 -0.273 1.00 90.12 114 PRO A O 1
ATOM 865 N N . ASN A 1 115 ? 4.718 11.163 -1.618 1.00 94.62 115 ASN A N 1
ATOM 866 C CA . ASN A 1 115 ? 4.398 10.117 -0.654 1.00 94.62 115 ASN A CA 1
ATOM 867 C C . ASN A 1 115 ? 5.654 9.406 -0.131 1.00 94.62 115 ASN A C 1
ATOM 869 O O . ASN A 1 115 ? 6.736 9.510 -0.705 1.00 94.62 115 ASN A O 1
ATOM 873 N N . TRP A 1 116 ? 5.510 8.654 0.964 1.00 97.12 116 TRP A N 1
ATOM 874 C CA . TRP A 1 116 ? 6.522 7.657 1.320 1.00 97.12 116 TRP A CA 1
ATOM 875 C C . TRP A 1 116 ? 6.542 6.605 0.227 1.00 97.12 116 TRP A C 1
ATOM 877 O O . TRP A 1 116 ? 5.475 6.145 -0.167 1.00 97.12 116 TRP A O 1
ATOM 887 N N . PHE A 1 117 ? 7.716 6.210 -0.248 1.00 96.38 117 PHE A N 1
ATOM 888 C CA . PHE A 1 117 ? 7.801 5.336 -1.415 1.00 96.38 117 PHE A CA 1
ATOM 889 C C . PHE A 1 117 ? 8.824 4.223 -1.236 1.00 96.38 117 PHE A C 1
ATOM 891 O O . PHE A 1 117 ? 9.753 4.319 -0.427 1.00 96.38 117 PHE A O 1
ATOM 898 N N . ARG A 1 118 ? 8.648 3.138 -1.984 1.00 95.19 118 ARG A N 1
ATOM 899 C CA . ARG A 1 118 ? 9.610 2.044 -2.052 1.00 95.19 118 ARG A CA 1
ATOM 900 C C . ARG A 1 118 ? 9.532 1.361 -3.409 1.00 95.19 118 ARG A C 1
ATOM 902 O O . ARG A 1 118 ? 8.464 0.928 -3.815 1.00 95.19 118 ARG A O 1
ATOM 909 N N . HIS A 1 119 ? 10.681 1.214 -4.058 1.00 92.88 119 HIS A N 1
ATOM 910 C CA . HIS A 1 119 ? 10.806 0.446 -5.293 1.00 92.88 119 HIS A CA 1
ATOM 911 C C . HIS A 1 119 ? 11.169 -1.002 -4.966 1.00 92.88 119 HIS A C 1
ATOM 913 O O . HIS A 1 119 ? 11.995 -1.261 -4.083 1.00 92.88 119 HIS A O 1
ATOM 919 N N . LEU A 1 120 ? 10.534 -1.931 -5.666 1.00 91.94 120 LEU A N 1
ATOM 920 C CA . LEU A 1 120 ? 10.823 -3.354 -5.640 1.00 91.94 120 LEU A CA 1
ATOM 921 C C . LEU A 1 120 ? 11.099 -3.799 -7.074 1.00 91.94 120 LEU A C 1
ATOM 923 O O . LEU A 1 120 ? 10.204 -3.769 -7.917 1.00 91.94 120 LEU A O 1
ATOM 927 N N . ASP A 1 121 ? 12.340 -4.210 -7.324 1.00 85.00 121 ASP A N 1
ATOM 928 C CA . ASP A 1 121 ? 12.767 -4.681 -8.640 1.00 85.00 121 ASP A CA 1
ATOM 929 C C . ASP A 1 121 ? 11.963 -5.924 -9.051 1.00 85.00 121 ASP A C 1
ATOM 931 O O . ASP A 1 121 ? 11.747 -6.829 -8.233 1.00 85.00 121 ASP A O 1
ATOM 935 N N . ALA A 1 122 ? 11.578 -6.010 -10.327 1.00 71.94 122 ALA A N 1
ATOM 936 C CA . ALA A 1 122 ? 10.874 -7.177 -10.870 1.00 71.94 122 ALA A CA 1
ATOM 937 C C . ALA A 1 122 ? 11.666 -8.490 -10.686 1.00 71.94 122 ALA A C 1
ATOM 939 O O . ALA A 1 122 ? 11.081 -9.550 -10.459 1.00 71.94 122 ALA A O 1
ATOM 940 N N . ASP A 1 123 ? 13.001 -8.404 -10.708 1.00 74.94 123 ASP A N 1
ATOM 941 C CA . ASP A 1 123 ? 13.928 -9.533 -10.549 1.00 74.94 123 ASP A CA 1
ATOM 942 C C . ASP A 1 123 ? 14.202 -9.919 -9.082 1.00 74.94 123 ASP A C 1
ATOM 944 O O . ASP A 1 123 ? 14.961 -10.859 -8.799 1.00 74.94 123 ASP A O 1
ATOM 948 N N . ALA A 1 124 ? 13.622 -9.202 -8.113 1.00 77.38 124 ALA A N 1
ATOM 949 C CA . ALA A 1 124 ? 13.772 -9.547 -6.707 1.00 77.38 124 ALA A CA 1
ATOM 950 C C . ALA A 1 124 ? 13.235 -10.964 -6.433 1.00 77.38 124 ALA A C 1
ATOM 952 O O . ALA A 1 124 ? 12.298 -11.447 -7.062 1.00 77.38 124 ALA A O 1
ATOM 953 N N . HIS A 1 125 ? 13.812 -11.668 -5.457 1.00 77.62 125 HIS A N 1
ATOM 954 C CA . HIS A 1 125 ? 13.275 -12.971 -5.061 1.00 77.62 125 HIS A CA 1
ATOM 955 C C . HIS A 1 125 ? 11.939 -12.769 -4.328 1.00 77.62 125 HIS A C 1
ATOM 957 O O . HIS A 1 125 ? 11.916 -12.212 -3.233 1.00 77.62 125 HIS A O 1
ATOM 963 N N . HIS A 1 126 ? 10.842 -13.253 -4.919 1.00 84.38 126 HIS A N 1
ATOM 964 C CA . HIS A 1 126 ? 9.472 -13.158 -4.390 1.00 84.38 126 HIS A CA 1
ATOM 965 C C . HIS A 1 126 ? 8.973 -11.713 -4.151 1.00 84.38 126 HIS A C 1
ATOM 967 O O . HIS A 1 126 ? 8.585 -11.376 -3.026 1.00 84.38 126 HIS A O 1
ATOM 973 N N . PRO A 1 127 ? 8.910 -10.864 -5.196 1.00 88.88 127 PRO A N 1
ATOM 974 C CA . PRO A 1 127 ? 8.578 -9.445 -5.050 1.00 88.88 127 PRO A CA 1
ATOM 975 C C . PRO A 1 127 ? 7.171 -9.244 -4.475 1.00 88.88 127 PRO A C 1
ATOM 977 O O . PRO A 1 127 ? 6.975 -8.391 -3.613 1.00 88.88 127 PRO A O 1
ATOM 980 N N . ALA A 1 128 ? 6.209 -10.092 -4.852 1.00 92.88 128 ALA A N 1
ATOM 981 C CA . ALA A 1 128 ? 4.841 -9.998 -4.355 1.00 92.88 128 ALA A CA 1
ATOM 982 C C . ALA A 1 128 ? 4.691 -10.325 -2.864 1.00 92.88 128 ALA A C 1
ATOM 984 O O . ALA A 1 128 ? 3.932 -9.661 -2.163 1.00 92.88 128 ALA A O 1
ATOM 985 N N . ALA A 1 129 ? 5.421 -11.324 -2.357 1.00 95.00 129 ALA A N 1
ATOM 986 C CA . ALA A 1 129 ? 5.371 -11.671 -0.937 1.00 95.00 129 ALA A CA 1
ATOM 987 C C . ALA A 1 129 ? 5.986 -10.556 -0.081 1.00 95.00 129 ALA A C 1
ATOM 989 O O . ALA A 1 129 ? 5.405 -10.164 0.929 1.00 95.00 129 ALA A O 1
ATOM 990 N N . LEU A 1 130 ? 7.123 -10.005 -0.520 1.00 95.12 130 LEU A N 1
ATOM 991 C CA . LEU A 1 130 ? 7.756 -8.870 0.146 1.00 95.12 130 LEU A CA 1
ATOM 992 C C . LEU A 1 130 ? 6.855 -7.627 0.115 1.00 95.12 130 LEU A C 1
ATOM 994 O O . LEU A 1 130 ? 6.678 -6.979 1.144 1.00 95.12 130 LEU A O 1
ATOM 998 N N . ALA A 1 131 ? 6.259 -7.314 -1.037 1.00 95.56 131 ALA A N 1
ATOM 999 C CA . ALA A 1 131 ? 5.325 -6.202 -1.172 1.00 95.56 131 ALA A CA 1
ATOM 1000 C C . ALA A 1 131 ? 4.125 -6.355 -0.233 1.00 95.56 131 ALA A C 1
ATOM 1002 O O . ALA A 1 131 ? 3.824 -5.436 0.523 1.00 95.56 131 ALA A O 1
ATOM 1003 N N . ALA A 1 132 ? 3.487 -7.527 -0.221 1.00 97.00 132 ALA A N 1
ATOM 1004 C CA . ALA A 1 132 ? 2.358 -7.805 0.659 1.00 97.00 132 ALA A CA 1
ATOM 1005 C C . ALA A 1 132 ? 2.732 -7.672 2.139 1.00 97.00 132 ALA A C 1
ATOM 1007 O O . ALA A 1 132 ? 1.981 -7.069 2.900 1.00 97.00 132 ALA A O 1
ATOM 1008 N N . GLU A 1 133 ? 3.904 -8.164 2.552 1.00 97.44 133 GLU A N 1
ATOM 1009 C CA . GLU A 1 133 ? 4.379 -7.984 3.927 1.00 97.44 133 GLU A CA 1
ATOM 1010 C C . GLU A 1 133 ? 4.512 -6.496 4.274 1.00 97.44 133 GLU A C 1
ATOM 1012 O O . GLU A 1 133 ? 4.001 -6.051 5.301 1.00 97.44 133 GLU A O 1
ATOM 1017 N N . ILE A 1 134 ? 5.156 -5.711 3.408 1.00 97.62 134 ILE A N 1
ATOM 1018 C CA . ILE A 1 134 ? 5.340 -4.271 3.617 1.00 97.62 134 ILE A CA 1
ATOM 1019 C C . ILE A 1 134 ? 3.984 -3.562 3.714 1.00 97.62 134 ILE A C 1
ATOM 1021 O O . ILE A 1 134 ? 3.782 -2.772 4.634 1.00 97.62 134 ILE A O 1
ATOM 1025 N N . LEU A 1 135 ? 3.053 -3.857 2.803 1.00 97.81 135 LEU A N 1
ATOM 1026 C CA . LEU A 1 135 ? 1.720 -3.252 2.767 1.00 97.81 135 LEU A CA 1
ATOM 1027 C C . LEU A 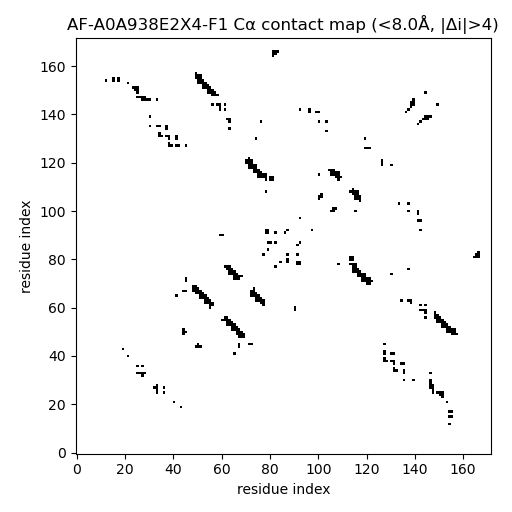1 135 ? 0.915 -3.584 4.026 1.00 97.81 135 LEU A C 1
ATOM 1029 O O . LEU A 1 135 ? 0.419 -2.670 4.680 1.00 97.81 135 LEU A O 1
ATOM 1033 N N . VAL A 1 136 ? 0.843 -4.863 4.414 1.00 98.00 136 VAL A N 1
ATOM 1034 C CA . VAL A 1 136 ? 0.125 -5.299 5.624 1.00 98.00 136 VAL A CA 1
ATOM 1035 C C . VAL A 1 136 ? 0.703 -4.633 6.862 1.00 98.00 136 VAL A C 1
ATOM 1037 O O . VAL A 1 136 ? -0.036 -4.078 7.672 1.00 98.00 136 VAL A O 1
ATOM 1040 N N . ARG A 1 137 ? 2.029 -4.646 7.018 1.00 98.31 137 ARG A N 1
ATOM 1041 C CA . ARG A 1 137 ? 2.667 -4.051 8.194 1.00 98.31 137 ARG A CA 1
ATOM 1042 C C . ARG A 1 137 ? 2.466 -2.542 8.239 1.00 98.31 137 ARG A C 1
ATOM 1044 O O . ARG A 1 137 ? 2.198 -2.006 9.307 1.00 98.31 137 ARG A O 1
ATOM 1051 N N . THR A 1 138 ? 2.508 -1.857 7.099 1.00 98.38 138 THR A N 1
ATOM 1052 C CA . THR A 1 138 ? 2.169 -0.431 7.039 1.00 98.38 138 THR A CA 1
ATOM 1053 C C . THR A 1 138 ? 0.709 -0.184 7.433 1.00 98.38 138 THR A C 1
ATOM 1055 O O . THR A 1 138 ? 0.452 0.632 8.315 1.00 98.38 138 THR A O 1
ATOM 1058 N N . LEU A 1 139 ? -0.247 -0.906 6.847 1.00 97.25 139 LEU A N 1
ATOM 1059 C CA . LEU A 1 139 ? -1.675 -0.725 7.125 1.00 97.25 139 LEU A CA 1
ATOM 1060 C C . LEU A 1 139 ? -2.011 -0.968 8.604 1.00 97.25 139 LEU A C 1
ATOM 1062 O O . LEU A 1 139 ? -2.658 -0.138 9.243 1.00 97.25 139 LEU A O 1
ATOM 1066 N N . LEU A 1 140 ? -1.519 -2.068 9.172 1.00 96.69 140 LEU A N 1
ATOM 1067 C CA . LEU A 1 140 ? -1.891 -2.480 10.524 1.00 96.69 140 LEU A CA 1
ATOM 1068 C C . LEU A 1 140 ? -1.039 -1.802 11.607 1.00 96.69 140 LEU A C 1
ATOM 1070 O O . LEU A 1 140 ? -1.564 -1.369 12.630 1.00 96.69 140 LEU A O 1
ATOM 1074 N N . GLU A 1 141 ? 0.280 -1.710 11.413 1.00 97.38 141 GLU A N 1
ATOM 1075 C CA . GLU A 1 141 ? 1.207 -1.256 12.462 1.00 97.38 141 GLU A CA 1
ATOM 1076 C C . GLU A 1 141 ? 1.454 0.260 12.435 1.00 97.38 141 GLU A C 1
ATOM 1078 O O . GLU A 1 141 ? 1.840 0.831 13.458 1.00 97.38 141 GLU A O 1
ATOM 1083 N N . VAL A 1 142 ? 1.275 0.912 11.281 1.00 97.06 142 VAL A N 1
ATOM 1084 C CA . VAL A 1 142 ? 1.512 2.357 11.108 1.00 97.06 142 VAL A CA 1
ATOM 1085 C C . VAL A 1 142 ? 0.188 3.101 10.998 1.00 97.06 142 VAL A C 1
ATOM 1087 O O . VAL A 1 142 ? -0.083 4.006 11.789 1.00 97.06 142 VAL A O 1
ATOM 1090 N N . HIS A 1 143 ? -0.651 2.696 10.047 1.00 95.12 143 HIS A N 1
ATOM 1091 C CA . HIS A 1 143 ? -1.928 3.360 9.782 1.00 95.12 143 HIS A CA 1
ATOM 1092 C C . HIS A 1 143 ? -3.008 2.971 10.781 1.00 95.12 143 HIS A C 1
ATOM 1094 O O . HIS A 1 143 ? -3.974 3.715 10.928 1.00 95.12 143 HIS A O 1
ATOM 1100 N N . ARG A 1 144 ? -2.800 1.871 11.519 1.00 95.50 144 ARG A N 1
ATOM 1101 C CA . ARG A 1 144 ? -3.734 1.345 12.525 1.00 95.50 144 ARG A CA 1
ATOM 1102 C C . ARG A 1 144 ? -5.117 1.072 11.920 1.00 95.50 144 ARG A C 1
ATOM 1104 O O . ARG A 1 144 ? -6.119 1.210 12.611 1.00 95.50 144 ARG A O 1
ATOM 1111 N N . ALA A 1 145 ? -5.156 0.717 10.636 1.00 93.88 145 ALA A N 1
ATOM 1112 C CA . ALA A 1 145 ? -6.372 0.303 9.954 1.00 93.88 145 ALA A CA 1
ATOM 1113 C C . ALA A 1 145 ? -6.664 -1.157 10.308 1.00 93.88 145 ALA A C 1
ATOM 1115 O O . ALA A 1 145 ? -5.752 -1.987 10.297 1.00 93.88 145 ALA A O 1
ATOM 1116 N N . GLU A 1 146 ? -7.909 -1.487 10.636 1.00 93.81 146 GLU A N 1
ATOM 1117 C CA . GLU A 1 146 ? -8.297 -2.879 10.853 1.00 93.81 146 GLU A CA 1
ATOM 1118 C C . GLU A 1 146 ? -8.653 -3.534 9.509 1.00 93.81 146 GLU A C 1
ATOM 1120 O O . GLU A 1 146 ? -9.231 -2.867 8.655 1.00 93.81 146 GLU A O 1
ATOM 1125 N N . PRO A 1 147 ? -8.347 -4.830 9.288 1.00 93.44 147 PRO A N 1
ATOM 1126 C CA . PRO A 1 147 ? -8.644 -5.496 8.019 1.00 93.44 147 PRO A CA 1
ATOM 1127 C C . PRO A 1 147 ? -10.088 -5.341 7.501 1.00 93.44 147 PRO A C 1
ATOM 1129 O O . PRO A 1 147 ? -10.238 -5.151 6.298 1.00 93.44 147 PRO A O 1
ATOM 1132 N N . PRO A 1 148 ? -11.139 -5.376 8.351 1.00 91.44 148 PRO A N 1
ATOM 1133 C CA . PRO A 1 148 ? -12.517 -5.174 7.895 1.00 91.44 148 PRO A CA 1
ATOM 1134 C C . PRO A 1 148 ? -12.834 -3.756 7.398 1.00 91.44 148 PRO A C 1
ATOM 1136 O O . PRO A 1 148 ? -13.857 -3.582 6.745 1.00 91.44 148 PRO A O 1
ATOM 1139 N N . ASP A 1 149 ? -11.991 -2.771 7.716 1.00 91.38 149 ASP A N 1
ATOM 1140 C CA . ASP A 1 149 ? -12.158 -1.360 7.341 1.00 91.38 149 ASP A CA 1
ATOM 1141 C C . ASP A 1 149 ? -11.328 -0.994 6.097 1.00 91.38 149 ASP A C 1
ATOM 1143 O O . ASP A 1 149 ? -11.052 0.189 5.867 1.00 91.38 149 ASP A O 1
ATOM 1147 N N . LEU A 1 150 ? -10.837 -2.003 5.366 1.00 93.94 150 LEU A N 1
ATOM 1148 C CA . LEU A 1 150 ? -10.001 -1.832 4.185 1.00 93.94 150 LEU A CA 1
ATOM 1149 C C . LEU A 1 150 ? -10.787 -2.082 2.907 1.00 93.94 150 LEU A C 1
ATOM 1151 O O . LEU A 1 150 ? -11.313 -3.175 2.688 1.00 93.94 150 LEU A O 1
ATOM 1155 N N . ASP A 1 151 ? -10.723 -1.106 2.015 1.00 91.69 151 ASP A N 1
ATOM 1156 C CA . ASP A 1 151 ? -11.219 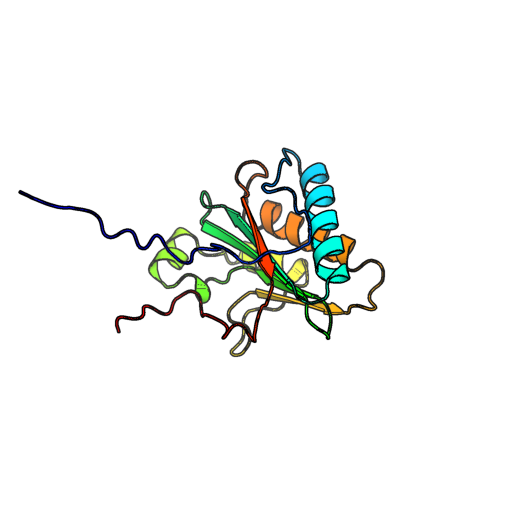-1.211 0.655 1.00 91.69 151 ASP A CA 1
ATOM 1157 C C . ASP A 1 151 ? -10.055 -1.388 -0.322 1.00 91.69 151 ASP A C 1
ATOM 1159 O O . ASP A 1 151 ? -8.936 -0.919 -0.093 1.00 91.69 151 ASP A O 1
ATOM 1163 N N . LEU A 1 152 ? -10.317 -2.103 -1.417 1.00 92.50 152 LEU A N 1
ATOM 1164 C CA . LEU A 1 152 ? -9.362 -2.327 -2.497 1.00 92.50 152 LEU A CA 1
ATOM 1165 C C . LEU A 1 152 ? -9.924 -1.771 -3.796 1.00 92.50 152 LEU A C 1
ATOM 1167 O O . LEU A 1 152 ? -10.992 -2.176 -4.251 1.00 92.50 152 LEU A O 1
ATOM 1171 N N . ILE A 1 153 ? -9.132 -0.918 -4.430 1.00 89.12 153 ILE A N 1
ATOM 1172 C CA . ILE A 1 153 ? -9.369 -0.405 -5.772 1.00 89.12 153 ILE A CA 1
ATOM 1173 C C . ILE A 1 153 ? -8.249 -0.942 -6.658 1.00 89.12 153 ILE A C 1
ATOM 1175 O O . ILE A 1 153 ? -7.076 -0.839 -6.299 1.00 89.12 153 ILE A O 1
ATOM 1179 N N . VAL A 1 154 ? -8.592 -1.516 -7.811 1.00 86.69 154 VAL A N 1
ATOM 1180 C CA . VAL A 1 154 ? -7.614 -1.970 -8.809 1.00 86.69 154 VAL A CA 1
ATOM 1181 C C . VAL A 1 154 ? -7.986 -1.410 -10.167 1.00 86.69 154 VAL A C 1
ATOM 1183 O O . VAL A 1 154 ? -9.138 -1.507 -10.587 1.00 86.69 154 VAL A O 1
ATOM 1186 N N . CYS A 1 155 ? -6.999 -0.850 -10.853 1.00 80.44 155 CYS A N 1
ATOM 1187 C CA . CYS A 1 155 ? -7.180 -0.138 -12.105 1.00 80.44 155 CYS A CA 1
ATOM 1188 C C . CYS A 1 155 ? -6.061 -0.477 -13.093 1.00 80.44 155 CYS A C 1
ATOM 1190 O O . CYS A 1 155 ? -4.926 -0.772 -12.711 1.00 80.44 155 CYS A O 1
ATOM 1192 N N . HIS A 1 156 ? -6.379 -0.376 -14.381 1.00 75.19 156 HIS A N 1
ATOM 1193 C CA . HIS A 1 156 ? -5.392 -0.405 -15.454 1.00 75.19 156 HIS A CA 1
ATOM 1194 C C . HIS A 1 156 ? -4.772 0.988 -15.613 1.00 75.19 156 HIS A C 1
ATOM 1196 O O . HIS A 1 156 ? -5.498 1.986 -15.594 1.00 75.19 156 HIS A O 1
ATOM 1202 N N . ALA A 1 1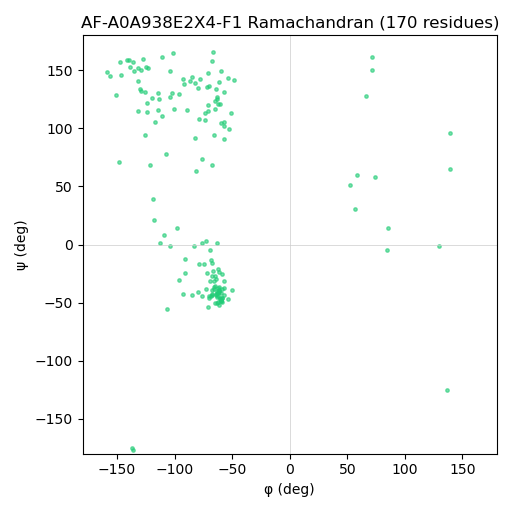57 ? -3.461 1.079 -15.831 1.00 65.38 157 ALA A N 1
ATOM 1203 C CA . ALA A 1 157 ? -2.826 2.334 -16.234 1.00 65.38 157 ALA A CA 1
ATOM 1204 C C . ALA A 1 157 ? -3.013 2.536 -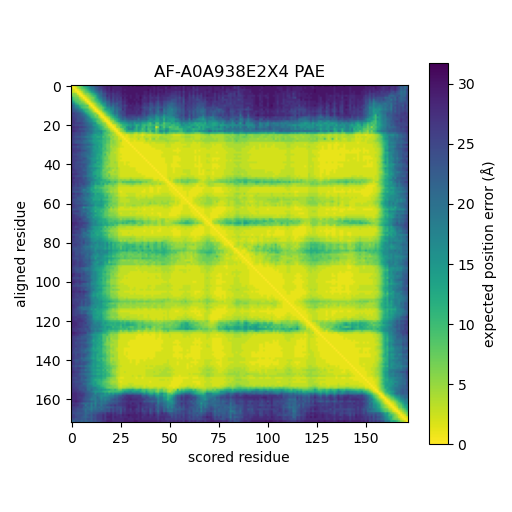17.755 1.00 65.38 157 ALA A C 1
ATOM 1206 O O . ALA A 1 157 ? -2.093 2.491 -18.556 1.00 65.38 157 ALA A O 1
ATOM 1207 N N . ALA A 1 15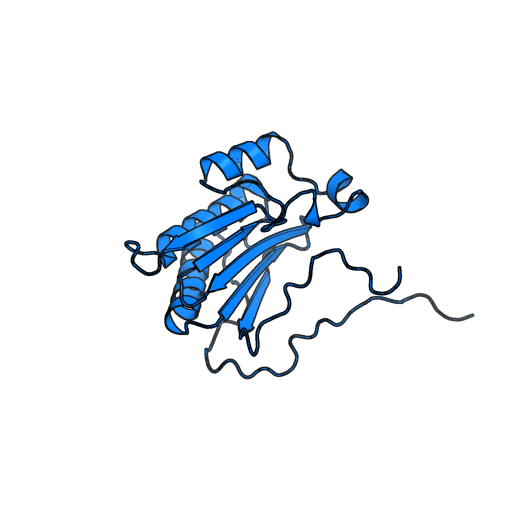8 ? -4.270 2.681 -18.199 1.00 50.16 158 ALA A N 1
ATOM 1208 C CA . ALA A 1 158 ? -4.558 2.933 -19.609 1.00 50.16 158 ALA A CA 1
ATOM 1209 C C . ALA A 1 158 ? -4.171 4.382 -19.942 1.00 50.16 158 ALA A C 1
ATOM 1211 O O . ALA A 1 158 ? -4.864 5.311 -19.535 1.00 50.16 158 ALA A O 1
ATOM 1212 N N . GLU A 1 159 ? -3.071 4.530 -20.690 1.00 48.12 159 GLU A N 1
ATOM 1213 C CA . GLU A 1 159 ? -2.371 5.790 -21.004 1.00 48.12 159 GLU A CA 1
ATOM 1214 C C . GLU A 1 159 ? -1.624 6.387 -19.799 1.00 48.12 159 GLU A C 1
ATOM 1216 O O . GLU A 1 159 ? -2.016 6.125 -18.664 1.00 48.12 159 GLU A O 1
ATOM 1221 N N . PRO A 1 160 ? 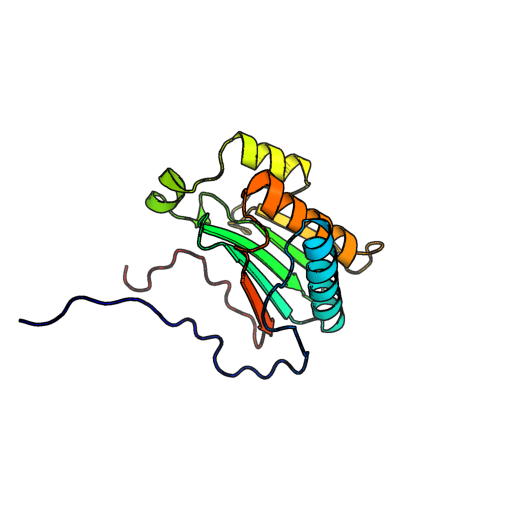-0.507 7.132 -19.999 1.00 42.09 160 PRO A N 1
ATOM 1222 C CA . PRO A 1 160 ? 0.288 7.645 -18.890 1.00 42.09 160 PRO A CA 1
ATOM 1223 C C . PRO A 1 160 ? -0.615 8.496 -18.009 1.00 42.09 160 PRO A C 1
ATOM 1225 O O . PRO A 1 160 ? -0.934 9.634 -18.356 1.00 42.09 160 PRO A O 1
ATOM 1228 N N . ALA A 1 161 ? -1.042 7.912 -16.889 1.00 46.06 161 ALA A N 1
ATOM 1229 C CA . ALA A 1 161 ? -1.802 8.598 -15.877 1.00 46.06 161 ALA A CA 1
ATOM 1230 C C . ALA A 1 161 ? -0.931 9.775 -15.459 1.00 46.06 161 ALA A C 1
ATOM 1232 O O . ALA A 1 161 ? 0.116 9.609 -14.824 1.00 46.06 161 ALA A O 1
ATOM 1233 N N . GLU A 1 162 ? -1.313 10.968 -15.907 1.00 39.00 162 GLU A N 1
ATOM 1234 C CA . GLU A 1 162 ? -0.762 12.204 -15.392 1.00 39.00 162 GLU A CA 1
ATOM 1235 C C . GLU A 1 162 ? -0.896 12.073 -13.876 1.00 39.00 162 GLU A C 1
ATOM 1237 O O . GLU A 1 162 ? -2.011 11.915 -13.383 1.00 39.00 162 GLU A O 1
ATOM 1242 N N . ARG A 1 163 ? 0.234 11.972 -13.157 1.00 40.38 163 ARG A N 1
ATOM 1243 C CA . ARG A 1 163 ? 0.248 11.756 -11.705 1.00 40.38 163 ARG A CA 1
ATOM 1244 C C . ARG A 1 163 ? -0.627 12.836 -11.083 1.00 40.38 163 ARG A C 1
ATOM 1246 O O . ARG A 1 163 ? -0.166 13.966 -10.950 1.00 40.38 163 ARG A O 1
ATOM 1253 N N . VAL A 1 164 ? -1.875 12.515 -10.743 1.00 35.62 164 VAL A N 1
ATOM 1254 C CA . VAL A 1 164 ? -2.783 13.488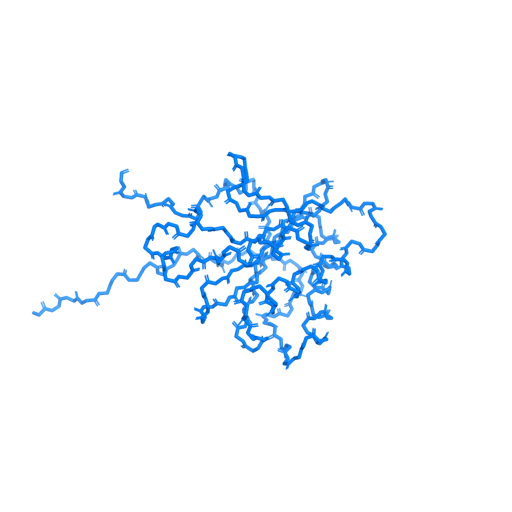 -10.143 1.00 35.62 164 VAL A CA 1
ATOM 1255 C C . VAL A 1 164 ? -2.300 13.671 -8.713 1.00 35.62 164 VAL A C 1
ATOM 1257 O O . VAL A 1 164 ? -2.361 12.726 -7.923 1.00 35.62 164 VAL A O 1
ATOM 1260 N N . PRO A 1 165 ? -1.778 14.852 -8.347 1.00 32.03 165 PRO A N 1
ATOM 1261 C CA . PRO A 1 165 ? -1.413 15.103 -6.972 1.00 32.03 165 PRO A CA 1
ATOM 1262 C C . PRO A 1 165 ? -2.699 15.068 -6.151 1.00 32.03 165 PRO A C 1
ATOM 1264 O O . PRO A 1 165 ? -3.635 15.826 -6.423 1.00 32.03 165 PRO A O 1
ATOM 1267 N N . VAL A 1 166 ? -2.742 14.211 -5.132 1.00 37.78 166 VAL A N 1
ATOM 1268 C CA . VAL A 1 166 ? -3.762 14.302 -4.086 1.00 37.78 166 VAL A CA 1
ATOM 1269 C C . VAL A 1 166 ? -3.596 15.688 -3.450 1.00 37.78 166 VAL A C 1
ATOM 1271 O O . VAL A 1 166 ? -2.605 15.945 -2.771 1.00 37.78 166 VAL A O 1
ATOM 1274 N N . GLY A 1 167 ? -4.500 16.616 -3.784 1.00 38.19 167 GLY A N 1
ATOM 1275 C CA . GLY A 1 167 ? -4.464 18.012 -3.329 1.00 38.19 167 GLY A CA 1
ATOM 1276 C C . GLY A 1 167 ? -4.598 19.103 -4.402 1.00 38.19 167 GLY A C 1
ATOM 1277 O O . GLY A 1 167 ? -4.618 20.279 -4.039 1.00 38.19 167 GLY A O 1
ATOM 1278 N N . ALA A 1 168 ? -4.714 18.781 -5.695 1.00 31.34 168 ALA A N 1
ATOM 1279 C CA . ALA A 1 168 ? -5.011 19.796 -6.710 1.00 31.34 168 ALA A CA 1
ATOM 1280 C C . ALA A 1 168 ? -6.523 20.084 -6.774 1.00 31.34 168 ALA A C 1
ATOM 1282 O O . ALA A 1 168 ? -7.271 19.430 -7.494 1.00 31.34 168 ALA A O 1
ATOM 1283 N N . ASP A 1 169 ? -6.975 21.073 -6.003 1.00 34.34 169 ASP A N 1
ATOM 1284 C CA . ASP A 1 169 ? -8.263 21.733 -6.230 1.00 34.34 169 ASP A CA 1
ATOM 1285 C C . ASP A 1 169 ? -8.256 22.378 -7.636 1.00 34.34 169 ASP A C 1
ATOM 1287 O O . ASP A 1 169 ? -7.400 23.229 -7.894 1.00 34.34 169 ASP A O 1
ATOM 1291 N N . PRO A 1 170 ? -9.169 22.020 -8.561 1.00 39.06 170 PRO A N 1
ATOM 1292 C CA . PRO A 1 170 ? -9.238 22.646 -9.882 1.00 39.06 170 PRO A CA 1
ATOM 1293 C C . PRO A 1 170 ? -9.802 24.082 -9.859 1.00 39.06 170 PRO A C 1
ATOM 1295 O O . PRO A 1 170 ? -9.955 24.680 -10.922 1.00 39.06 170 PRO A O 1
ATOM 1298 N N . ASN A 1 171 ? -10.114 24.653 -8.686 1.00 37.56 171 ASN A N 1
ATOM 1299 C CA . ASN A 1 171 ? -10.677 26.001 -8.540 1.00 37.56 171 ASN A CA 1
ATOM 1300 C C . ASN A 1 171 ? -9.809 26.988 -7.730 1.00 37.56 171 ASN A C 1
ATOM 1302 O O . ASN A 1 171 ? -10.348 27.836 -7.008 1.00 37.56 171 ASN A O 1
ATOM 1306 N N . ARG A 1 172 ? -8.480 26.959 -7.885 1.00 35.09 172 ARG A N 1
ATOM 1307 C CA . ARG A 1 172 ? -7.611 28.062 -7.433 1.00 35.09 172 ARG A CA 1
ATOM 1308 C C . ARG A 1 172 ? -6.773 28.685 -8.536 1.00 35.09 172 ARG A C 1
ATOM 1310 O O . ARG A 1 172 ? -6.121 27.933 -9.285 1.00 35.09 172 ARG A O 1
#

Radius of gyration: 16.41 Å; Cα contacts (8 Å, |Δi|>4): 251; chains: 1; bounding box: 50×42×37 Å

pLDDT: mean 78.87, std 22.53, range [25.09, 98.38]

Solvent-accessible surface area (backbone atoms only — not comparable to full-atom values): 10085 Å² total; per-residue (Å²): 132,90,85,90,86,82,76,88,78,77,86,70,92,72,87,73,91,61,93,65,91,65,78,86,54,65,82,26,82,42,74,68,47,38,32,55,52,42,20,54,50,41,46,51,31,59,74,68,41,51,20,35,36,39,43,33,20,81,90,57,67,45,46,37,34,40,38,28,43,96,76,23,38,40,37,36,32,73,29,48,75,42,51,36,76,71,49,25,71,79,54,36,73,48,81,63,37,53,53,47,41,47,73,72,62,36,42,75,54,47,98,88,40,62,30,26,33,39,80,42,51,67,85,44,88,59,48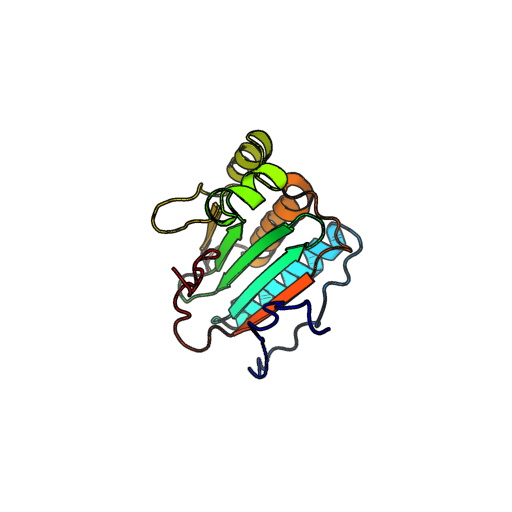,32,58,53,48,16,51,50,50,47,47,42,39,46,75,54,59,62,46,55,57,81,55,39,48,53,47,78,48,65,60,80,60,88,70,73,82,74,62,66,79,72,68,93,86,120

Nearest PDB structures (foldseek):
  5fxt-assembly1_A  TM=3.804E-01  e=5.906E-01  Helicobacter pylori 26695
  3bod-assembly1_A  TM=4.286E-01  e=2.239E+00  Mus musculus

Sequence (172 aa):
MSDPGGMLTGMGCTDFDCDIEFPPTLTATSPLALFEELRGVVERCLAHGDCFFIVESEVVHRYVQGLVDDDGLVLESVSNTSLGNECATEHGLSAEDQRHLARLGWAPPDERNPNWFRHLDADAHHPAALAAEILVRTLLEVHRAEPPDLDLIVCHAAEPAERVPVGADPNR

Secondary structure (DSSP, 8-state):
--------------S---SS---SS----SHHHHHHHHHHHHHHHHHHSSEEEEEEETTTTEEEEEEEETTEEEEEE--TTTTHHHHHHHHPPPHHHHHHHHHTTPBPP-SS-SSEEEEEETTSSSHHHHHHHHHHHIIIIIS---GGG-EEEEEE--S------TT--TT-

Mean predicted aligned error: 10.0 Å